Protein AF-A0A958GCF2-F1 (afdb_monomer_lite)

Sequence (92 aa):
LCPDPEARIAEVEAIAPGVEVLATSPLSGRGKAELQALIHPGATCTFAGSSGVGKSTLINWLFGKDLQATAEISALHHKGKHTTTRRELFLL

pLDDT: mean 78.0, std 19.55, range [33.28, 96.88]

Structure (mmCIF, N/CA/C/O backbone):
data_AF-A0A958GCF2-F1
#
_entry.id   AF-A0A958GCF2-F1
#
loop_
_atom_site.group_PDB
_atom_site.id
_atom_site.type_symbol
_atom_site.label_atom_id
_atom_site.label_alt_id
_atom_site.label_comp_id
_atom_site.label_asym_id
_atom_site.label_entity_id
_atom_site.label_seq_id
_atom_site.pdbx_PDB_ins_code
_atom_site.Cartn_x
_atom_site.Cartn_y
_atom_site.Cartn_z
_atom_site.occupancy
_atom_site.B_iso_or_equiv
_atom_site.auth_seq_id
_atom_site.auth_comp_id
_atom_site.auth_asym_id
_atom_site.auth_atom_id
_atom_site.pdbx_PDB_model_num
ATOM 1 N N . LEU A 1 1 ? 8.115 8.845 -7.904 1.00 71.00 1 LEU A N 1
ATOM 2 C CA . LEU A 1 1 ? 7.283 7.835 -8.606 1.00 71.00 1 LEU A CA 1
ATOM 3 C C . LEU A 1 1 ? 8.199 6.840 -9.298 1.00 71.00 1 LEU A C 1
ATOM 5 O O . LEU A 1 1 ? 9.310 7.225 -9.640 1.00 71.00 1 LEU A O 1
ATOM 9 N N . CYS A 1 2 ? 7.762 5.590 -9.459 1.00 84.75 2 CYS A N 1
ATOM 10 C CA . CYS A 1 2 ? 8.546 4.547 -10.120 1.00 84.75 2 CYS A CA 1
ATOM 11 C C . CYS A 1 2 ? 8.423 4.676 -11.654 1.00 84.75 2 CYS A C 1
ATOM 13 O O . CYS A 1 2 ? 7.291 4.715 -12.133 1.00 84.75 2 CYS A O 1
ATOM 15 N N . PRO A 1 3 ? 9.537 4.771 -12.405 1.00 87.38 3 PRO A N 1
ATOM 16 C CA . PRO A 1 3 ? 9.504 4.927 -13.862 1.00 87.38 3 PRO A CA 1
ATOM 17 C C . PRO A 1 3 ? 9.175 3.629 -14.614 1.00 87.38 3 PRO A C 1
ATOM 19 O O . PRO A 1 3 ? 8.641 3.703 -15.713 1.00 87.38 3 PRO A O 1
ATOM 22 N N . ASP A 1 4 ? 9.471 2.469 -14.025 1.00 93.56 4 ASP A N 1
ATOM 23 C CA . ASP A 1 4 ? 9.225 1.147 -14.612 1.00 93.56 4 ASP A CA 1
ATOM 24 C C . ASP A 1 4 ? 8.638 0.210 -13.539 1.00 93.56 4 ASP A C 1
ATOM 26 O O . ASP A 1 4 ? 9.373 -0.527 -12.866 1.00 93.56 4 ASP A O 1
ATOM 30 N N . PRO A 1 5 ? 7.324 0.318 -13.269 1.00 92.31 5 PRO A N 1
ATOM 31 C CA . PRO A 1 5 ? 6.669 -0.506 -12.266 1.00 92.31 5 PRO A CA 1
ATOM 32 C C . PRO A 1 5 ? 6.644 -1.987 -12.655 1.00 92.31 5 PRO A C 1
ATOM 34 O O . PRO A 1 5 ? 6.707 -2.826 -11.765 1.00 92.31 5 PRO A O 1
ATOM 37 N N . GLU A 1 6 ? 6.608 -2.323 -13.942 1.00 93.69 6 GLU A N 1
ATOM 38 C CA . GLU A 1 6 ? 6.592 -3.701 -14.434 1.00 93.69 6 GLU A CA 1
ATOM 39 C C . GLU A 1 6 ? 7.901 -4.431 -14.101 1.00 93.69 6 GLU A C 1
ATOM 41 O O . GLU A 1 6 ? 7.864 -5.539 -13.563 1.00 93.69 6 GLU A O 1
ATOM 46 N N . ALA A 1 7 ? 9.058 -3.787 -14.292 1.00 95.88 7 ALA A N 1
ATOM 47 C CA . ALA A 1 7 ? 10.332 -4.352 -13.850 1.00 95.88 7 ALA A CA 1
ATOM 48 C C . ALA A 1 7 ? 10.391 -4.533 -12.324 1.00 95.88 7 ALA A C 1
ATOM 50 O O . ALA A 1 7 ? 10.921 -5.533 -11.841 1.00 95.88 7 ALA A O 1
ATOM 51 N N . ARG A 1 8 ? 9.835 -3.591 -11.542 1.00 94.88 8 ARG A N 1
ATOM 52 C CA . ARG A 1 8 ? 9.771 -3.733 -10.074 1.00 94.88 8 ARG A CA 1
ATOM 53 C C . ARG A 1 8 ? 8.848 -4.868 -9.639 1.00 94.88 8 ARG A C 1
ATOM 55 O O . ARG A 1 8 ? 9.170 -5.553 -8.676 1.00 94.88 8 ARG A O 1
ATOM 62 N N . ILE A 1 9 ? 7.720 -5.062 -10.321 1.00 94.56 9 ILE A N 1
ATOM 63 C CA . ILE A 1 9 ? 6.805 -6.177 -10.051 1.00 94.56 9 ILE A CA 1
ATOM 64 C C . ILE A 1 9 ? 7.545 -7.499 -10.252 1.00 94.56 9 ILE A C 1
ATOM 66 O O . ILE A 1 9 ? 7.576 -8.305 -9.328 1.00 94.56 9 ILE A O 1
ATOM 70 N N . ALA A 1 10 ? 8.224 -7.670 -11.391 1.00 94.75 10 ALA A N 1
ATOM 71 C CA . ALA A 1 10 ? 8.976 -8.888 -11.684 1.00 94.75 10 ALA A CA 1
ATOM 72 C C . ALA A 1 10 ? 10.068 -9.175 -10.634 1.00 94.75 10 ALA A C 1
ATOM 74 O O . ALA A 1 10 ? 10.258 -10.322 -10.230 1.00 94.75 10 ALA A O 1
ATOM 75 N N . GLU A 1 11 ? 10.763 -8.139 -10.146 1.00 95.75 11 GLU A N 1
ATOM 76 C CA . GLU A 1 11 ? 11.733 -8.272 -9.049 1.00 95.75 11 GLU A CA 1
ATOM 77 C C . GLU A 1 11 ? 11.079 -8.773 -7.750 1.00 95.75 11 GLU A C 1
ATOM 79 O O . GLU A 1 11 ? 11.650 -9.626 -7.071 1.00 95.75 11 GLU A O 1
ATOM 84 N N . VAL A 1 12 ? 9.890 -8.266 -7.402 1.00 95.00 12 VAL A N 1
ATOM 85 C CA . VAL A 1 12 ? 9.155 -8.682 -6.194 1.00 95.00 12 VAL A CA 1
ATOM 86 C C . VAL A 1 12 ? 8.617 -10.105 -6.340 1.00 95.00 12 VAL A C 1
ATOM 88 O O . VAL A 1 12 ? 8.784 -10.912 -5.428 1.00 95.00 12 VAL A O 1
ATOM 91 N N . GLU A 1 13 ? 8.023 -10.443 -7.483 1.00 95.62 13 GLU A N 1
ATOM 92 C CA . GLU A 1 13 ? 7.498 -11.786 -7.761 1.00 95.62 13 GLU A CA 1
ATOM 93 C C . GLU A 1 13 ? 8.602 -12.851 -7.715 1.00 95.62 13 GLU A C 1
ATOM 95 O O . GLU A 1 13 ? 8.391 -13.943 -7.186 1.00 95.62 13 GLU A O 1
ATOM 100 N N . ALA A 1 14 ? 9.803 -12.520 -8.202 1.00 96.50 14 ALA A N 1
ATOM 101 C CA . ALA A 1 14 ? 10.951 -13.422 -8.173 1.00 96.50 14 ALA A CA 1
ATOM 102 C C . ALA A 1 14 ? 11.412 -13.768 -6.746 1.00 96.50 14 ALA A C 1
ATOM 104 O O . ALA A 1 14 ? 11.874 -14.885 -6.507 1.00 96.50 14 ALA A O 1
ATOM 105 N N . ILE A 1 15 ? 11.292 -12.835 -5.793 1.00 96.88 15 ILE A N 1
ATOM 106 C CA . ILE A 1 15 ? 11.690 -13.051 -4.390 1.00 96.88 15 ILE A CA 1
ATOM 107 C C . ILE A 1 15 ? 10.535 -13.510 -3.491 1.00 96.88 15 ILE A C 1
ATOM 109 O O . ILE A 1 15 ? 10.785 -13.994 -2.386 1.00 96.88 15 ILE A O 1
ATOM 113 N N . ALA A 1 16 ? 9.287 -13.369 -3.944 1.00 93.94 16 ALA A N 1
ATOM 114 C CA . ALA A 1 16 ? 8.086 -13.747 -3.206 1.00 93.94 16 ALA A CA 1
ATOM 115 C C . ALA A 1 16 ? 7.100 -14.554 -4.080 1.00 93.94 16 ALA A C 1
ATOM 117 O O . ALA A 1 16 ? 6.004 -14.074 -4.384 1.00 93.94 16 ALA A O 1
ATOM 118 N N . PRO A 1 17 ? 7.447 -15.798 -4.469 1.00 93.19 17 PRO A N 1
ATOM 119 C CA . PRO A 1 17 ? 6.571 -16.621 -5.297 1.00 93.19 17 PRO A CA 1
ATOM 120 C C . PRO A 1 17 ? 5.213 -16.869 -4.631 1.00 93.19 17 PRO A C 1
ATOM 122 O O . PRO A 1 17 ? 5.144 -17.271 -3.469 1.00 93.19 17 PRO A O 1
ATOM 125 N N . GLY A 1 18 ? 4.129 -16.662 -5.382 1.00 92.06 18 GLY A N 1
ATOM 126 C CA . GLY A 1 18 ? 2.757 -16.867 -4.904 1.00 92.06 18 GLY A CA 1
ATOM 127 C C . GLY A 1 18 ? 2.172 -15.705 -4.093 1.00 92.06 18 GLY A C 1
ATOM 128 O O . GLY A 1 18 ? 1.034 -15.810 -3.642 1.00 92.06 18 GLY A O 1
ATOM 129 N N . VAL A 1 19 ? 2.911 -14.605 -3.919 1.00 93.69 19 VAL A N 1
ATOM 130 C CA . VAL A 1 19 ? 2.379 -13.360 -3.351 1.00 93.69 19 VAL A CA 1
ATOM 131 C C . VAL A 1 19 ? 1.826 -12.491 -4.476 1.00 93.69 19 VAL A C 1
ATOM 133 O O . VAL A 1 19 ? 2.507 -12.246 -5.466 1.00 93.69 19 VAL A O 1
ATOM 136 N N . GLU A 1 20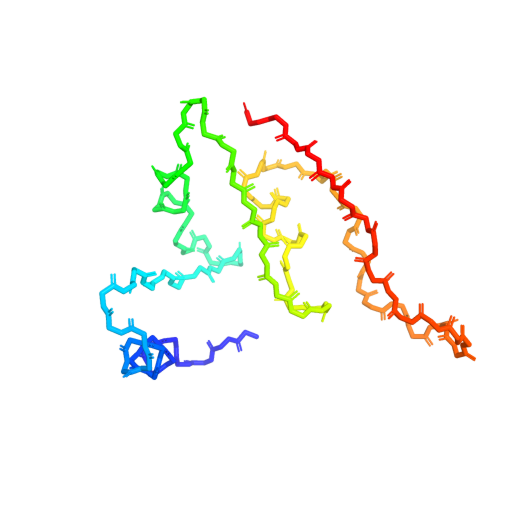 ? 0.594 -12.009 -4.320 1.00 93.31 20 GLU A N 1
ATOM 137 C CA . GLU A 1 20 ? 0.004 -11.045 -5.249 1.00 93.31 20 GLU A CA 1
ATOM 138 C C . GLU A 1 20 ? 0.736 -9.699 -5.154 1.00 93.31 20 GLU A C 1
ATOM 140 O O . GLU A 1 20 ? 0.865 -9.119 -4.071 1.00 93.31 20 GLU A O 1
ATOM 145 N N . VAL A 1 21 ? 1.213 -9.191 -6.293 1.00 94.56 21 VAL A N 1
ATOM 146 C CA . VAL A 1 21 ? 1.919 -7.909 -6.378 1.00 94.56 21 VAL A CA 1
ATOM 147 C C . VAL A 1 21 ? 1.063 -6.909 -7.142 1.00 94.56 21 VAL A C 1
ATOM 149 O O . VAL A 1 21 ? 0.857 -7.025 -8.346 1.00 94.56 21 VAL A O 1
ATOM 152 N N . LEU A 1 22 ? 0.596 -5.877 -6.439 1.00 93.81 22 LEU A N 1
ATOM 153 C CA . LEU A 1 22 ? -0.222 -4.819 -7.021 1.00 93.81 22 LEU A CA 1
ATOM 154 C C . LEU A 1 22 ? 0.554 -3.501 -7.091 1.00 93.81 22 LEU A C 1
ATOM 156 O O . LEU A 1 22 ? 0.893 -2.902 -6.069 1.00 93.81 22 LEU A O 1
ATOM 160 N N . ALA A 1 23 ? 0.783 -2.997 -8.305 1.00 94.00 23 ALA A N 1
ATOM 161 C CA . ALA A 1 23 ? 1.280 -1.638 -8.492 1.00 94.00 23 ALA A CA 1
ATOM 162 C C . ALA A 1 23 ? 0.141 -0.618 -8.371 1.00 94.00 23 ALA A C 1
ATOM 164 O O . ALA A 1 23 ? -0.798 -0.612 -9.167 1.00 94.00 23 ALA A O 1
ATOM 165 N N . THR A 1 24 ? 0.274 0.301 -7.415 1.00 93.06 24 THR A N 1
ATOM 166 C CA . THR A 1 24 ? -0.691 1.387 -7.187 1.00 93.06 24 THR A CA 1
ATOM 167 C C . THR A 1 24 ? -0.068 2.756 -7.408 1.00 93.06 24 THR A C 1
ATOM 169 O O . THR A 1 24 ? 1.118 2.957 -7.137 1.00 93.06 24 THR A O 1
ATOM 172 N N . SER A 1 25 ? -0.865 3.730 -7.841 1.00 91.75 25 SER A N 1
ATOM 173 C CA . SER A 1 25 ? -0.423 5.121 -7.939 1.00 91.75 25 SER A CA 1
ATOM 174 C C . SER A 1 25 ? -1.575 6.081 -7.639 1.00 91.75 25 SER A C 1
ATOM 176 O O . SER A 1 25 ? -2.440 6.273 -8.498 1.00 91.75 25 SER A O 1
ATOM 178 N N . PRO A 1 26 ? -1.561 6.752 -6.467 1.00 87.75 26 PRO A N 1
ATOM 179 C CA . PRO A 1 26 ? -2.564 7.756 -6.117 1.00 87.75 26 PRO A CA 1
ATOM 180 C C . PRO A 1 26 ? -2.700 8.892 -7.134 1.00 87.75 26 PRO A C 1
ATOM 182 O O . PRO A 1 26 ? -3.791 9.417 -7.320 1.00 87.75 26 PRO A O 1
ATOM 185 N N . LEU A 1 27 ? -1.604 9.234 -7.821 1.00 87.62 27 LEU A N 1
ATOM 186 C CA . LEU A 1 27 ? -1.560 10.314 -8.811 1.00 87.62 27 LEU A CA 1
ATOM 187 C C . LEU A 1 27 ? -2.250 9.953 -10.128 1.00 87.62 27 LEU A C 1
ATOM 189 O O . LEU A 1 27 ? -2.831 10.819 -10.768 1.00 87.62 27 LEU A O 1
ATOM 193 N N . SER A 1 28 ? -2.173 8.686 -10.538 1.00 89.44 28 SER A N 1
ATOM 194 C CA . SER A 1 28 ? -2.795 8.210 -11.786 1.00 89.44 28 SER A CA 1
ATOM 195 C C . SER A 1 28 ? -4.134 7.507 -11.570 1.00 89.44 28 SER A C 1
ATOM 197 O O . SER A 1 28 ? -4.842 7.234 -12.531 1.00 89.44 28 SER A O 1
ATOM 199 N N . GLY A 1 29 ? -4.471 7.158 -10.327 1.00 89.31 29 GLY A N 1
ATOM 200 C CA . GLY A 1 29 ? -5.625 6.316 -10.021 1.00 89.31 29 GLY A CA 1
ATOM 201 C C . GLY A 1 29 ? -5.370 4.805 -10.157 1.00 89.31 29 GLY A C 1
ATOM 202 O O . GLY A 1 29 ? -6.225 4.022 -9.747 1.00 89.31 29 GLY A O 1
ATOM 203 N N . ARG A 1 30 ? -4.215 4.378 -10.698 1.00 92.69 30 ARG A N 1
ATOM 204 C CA . ARG A 1 30 ? -3.884 2.961 -10.953 1.00 92.69 30 ARG A CA 1
ATOM 205 C C . ARG A 1 30 ? -3.985 2.114 -9.681 1.00 92.69 30 ARG A C 1
ATOM 207 O O . ARG A 1 30 ? -3.435 2.500 -8.646 1.00 92.69 30 ARG A O 1
ATOM 214 N N . GLY A 1 31 ? -4.624 0.948 -9.788 1.00 92.94 31 GLY A N 1
ATOM 215 C CA . GLY A 1 31 ? -4.667 -0.072 -8.738 1.00 92.94 31 GLY A CA 1
ATOM 216 C C . GLY A 1 31 ? -5.651 0.214 -7.600 1.00 92.94 31 GLY A C 1
ATOM 217 O O . GLY A 1 31 ? -5.623 -0.484 -6.590 1.00 92.94 31 GLY A O 1
ATOM 218 N N . LYS A 1 32 ? -6.484 1.265 -7.699 1.00 92.00 32 LYS A N 1
ATOM 219 C CA . LYS A 1 32 ? -7.406 1.631 -6.612 1.00 92.00 32 LYS A CA 1
ATOM 220 C C . LYS A 1 32 ? -8.482 0.576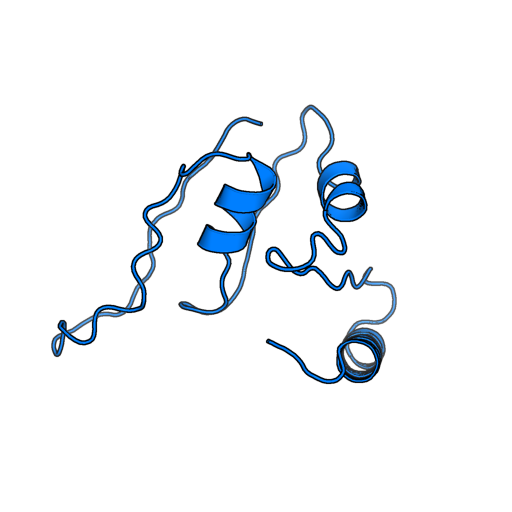 -6.400 1.00 92.00 32 LYS A C 1
ATOM 222 O O . LYS A 1 32 ? -8.726 0.182 -5.265 1.00 92.00 32 LYS A O 1
ATOM 227 N N . ALA A 1 33 ? -9.138 0.170 -7.484 1.00 91.69 33 ALA A N 1
ATOM 228 C CA . ALA A 1 33 ? -10.266 -0.749 -7.425 1.00 91.69 33 ALA A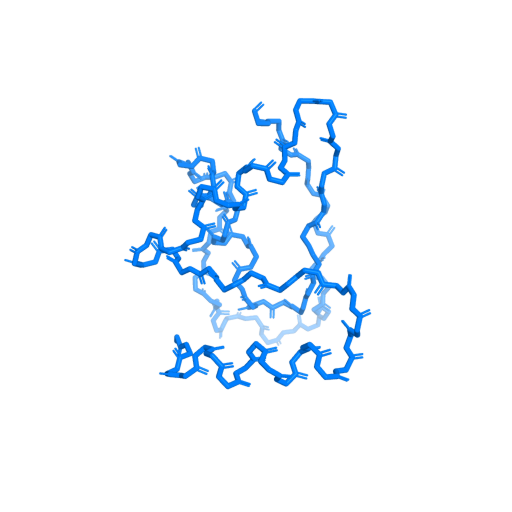 CA 1
ATOM 229 C C . ALA A 1 33 ? -9.804 -2.139 -6.979 1.00 91.69 33 ALA A C 1
ATOM 231 O O . ALA A 1 33 ? -10.434 -2.757 -6.130 1.00 91.69 33 ALA A O 1
ATOM 232 N N . GLU A 1 34 ? -8.657 -2.576 -7.490 1.00 93.69 34 GLU A N 1
ATOM 233 C CA . GLU A 1 34 ? -7.985 -3.815 -7.125 1.00 93.69 34 GLU A CA 1
ATOM 234 C C . GLU A 1 34 ? -7.617 -3.810 -5.637 1.00 93.69 34 GLU A C 1
ATOM 236 O O . GLU A 1 34 ? -7.972 -4.735 -4.913 1.00 93.69 34 GLU A O 1
ATOM 241 N N . LEU A 1 35 ? -7.017 -2.723 -5.132 1.00 91.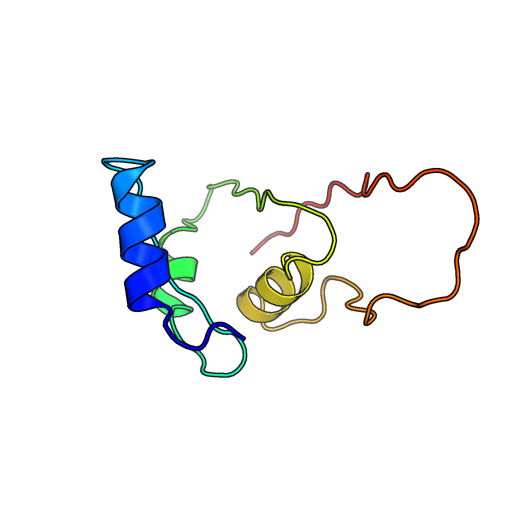44 35 LEU A N 1
ATOM 242 C CA . LEU A 1 35 ? -6.682 -2.612 -3.711 1.00 91.44 35 LEU A CA 1
ATOM 243 C C . LEU A 1 35 ? -7.930 -2.576 -2.816 1.00 91.44 35 LEU A C 1
ATOM 245 O O . LEU A 1 35 ? -7.922 -3.153 -1.733 1.00 91.44 35 LEU A O 1
ATOM 249 N N . GLN A 1 36 ? -9.009 -1.920 -3.253 1.00 89.50 36 GLN A N 1
ATOM 250 C CA . GLN A 1 36 ? -10.283 -1.909 -2.527 1.00 89.50 36 GLN A CA 1
ATOM 251 C C . GLN A 1 36 ? -10.946 -3.288 -2.513 1.00 89.50 36 GLN A C 1
ATOM 253 O O . GLN A 1 36 ? -11.516 -3.672 -1.495 1.00 89.50 36 GLN A O 1
ATOM 258 N N . ALA A 1 37 ? -10.840 -4.048 -3.604 1.00 90.50 37 ALA A N 1
ATOM 259 C CA . ALA A 1 37 ? -11.391 -5.393 -3.692 1.00 90.50 37 ALA A CA 1
ATOM 260 C C . ALA A 1 37 ? -10.720 -6.368 -2.714 1.00 90.50 37 ALA A C 1
ATOM 262 O O . ALA A 1 37 ? -11.383 -7.297 -2.271 1.00 90.50 37 ALA A O 1
ATOM 263 N N . LEU A 1 38 ? -9.459 -6.135 -2.330 1.00 90.00 38 LEU A N 1
ATOM 264 C CA . LEU A 1 38 ? -8.755 -6.938 -1.320 1.00 90.00 38 LEU A CA 1
ATOM 265 C C . LEU A 1 38 ? -9.242 -6.680 0.117 1.00 90.00 38 LEU A C 1
ATOM 267 O O . LEU A 1 38 ? -8.961 -7.474 1.016 1.00 90.00 38 LEU A O 1
ATOM 271 N N . ILE A 1 39 ? -9.950 -5.572 0.362 1.00 89.06 39 ILE A N 1
ATOM 272 C CA . ILE A 1 39 ? -10.407 -5.184 1.699 1.00 89.06 39 ILE A CA 1
ATOM 273 C C . ILE A 1 39 ? -11.904 -5.471 1.825 1.00 89.06 39 ILE A C 1
ATOM 275 O O . ILE A 1 39 ? -12.759 -4.634 1.537 1.00 89.06 39 ILE A O 1
ATOM 279 N N . HIS A 1 40 ? -12.228 -6.687 2.258 1.00 85.69 40 HIS A N 1
ATOM 280 C CA . HIS A 1 40 ? -13.612 -7.134 2.401 1.00 85.69 40 HIS A CA 1
ATOM 281 C C . HIS A 1 40 ? -14.258 -6.669 3.718 1.00 85.69 40 HIS A C 1
ATOM 283 O O . HIS A 1 40 ? -13.563 -6.505 4.727 1.00 85.69 40 HIS A O 1
ATOM 289 N N . PRO A 1 41 ? -15.597 -6.527 3.764 1.00 85.94 41 PRO A N 1
ATOM 290 C CA . PRO A 1 41 ? -16.315 -6.293 5.013 1.00 85.94 41 PRO A CA 1
ATOM 291 C C . PRO A 1 41 ? -15.946 -7.324 6.090 1.00 85.94 41 PRO A C 1
ATOM 293 O O . PRO A 1 41 ? -15.949 -8.528 5.840 1.00 85.94 41 PRO A O 1
ATOM 296 N N . GLY A 1 42 ? -15.624 -6.844 7.294 1.00 86.88 42 GLY A N 1
ATOM 297 C CA . GLY A 1 42 ? -15.198 -7.686 8.418 1.00 86.88 42 GLY A CA 1
ATOM 298 C C . GLY A 1 42 ? -13.713 -8.073 8.421 1.00 86.88 42 GLY A C 1
ATOM 299 O O . GLY A 1 42 ? -13.254 -8.667 9.395 1.00 86.88 42 GLY A O 1
ATOM 300 N N . ALA A 1 43 ? -12.939 -7.713 7.391 1.00 87.12 43 ALA A N 1
ATOM 301 C CA . ALA A 1 43 ? -11.493 -7.905 7.377 1.00 87.12 43 ALA A CA 1
ATOM 302 C C . ALA A 1 43 ? -10.766 -6.746 8.077 1.00 87.12 43 ALA A C 1
ATOM 304 O O . ALA A 1 43 ? -11.133 -5.580 7.943 1.00 87.12 43 ALA A O 1
ATOM 305 N N . THR A 1 44 ? -9.693 -7.064 8.806 1.00 88.31 44 THR A N 1
ATOM 306 C CA . THR A 1 44 ? -8.750 -6.062 9.324 1.00 88.31 44 THR A CA 1
ATOM 307 C C . THR A 1 44 ? -7.449 -6.153 8.538 1.00 88.31 44 THR A C 1
ATOM 309 O O . THR A 1 44 ? -6.741 -7.154 8.627 1.00 88.31 44 THR A O 1
ATOM 312 N N . CYS A 1 45 ? -7.116 -5.105 7.788 1.00 88.81 45 CYS A N 1
ATOM 313 C CA . CYS A 1 45 ? -5.894 -5.036 6.986 1.00 88.81 45 CYS A CA 1
ATOM 314 C C . CYS A 1 45 ? -4.853 -4.124 7.648 1.00 88.81 45 CYS A C 1
ATOM 316 O O . CYS A 1 45 ? -5.194 -3.147 8.312 1.00 88.81 45 CYS A O 1
ATOM 318 N N . THR A 1 46 ? -3.567 -4.422 7.456 1.00 88.75 46 THR A N 1
ATOM 319 C CA . THR A 1 46 ? -2.459 -3.595 7.963 1.00 88.75 46 THR A CA 1
ATOM 320 C C . THR A 1 46 ? -1.518 -3.207 6.830 1.00 88.75 46 THR A C 1
ATOM 322 O O . THR A 1 46 ? -1.088 -4.059 6.060 1.00 88.75 46 THR A O 1
ATOM 325 N N . PHE A 1 47 ? -1.141 -1.927 6.771 1.00 87.56 47 PHE A N 1
ATOM 326 C CA . PHE A 1 47 ? -0.098 -1.433 5.870 1.00 87.56 47 PHE A CA 1
ATOM 327 C C . PHE A 1 47 ? 1.256 -1.438 6.587 1.00 87.56 47 PHE A C 1
ATOM 329 O O . PHE A 1 47 ? 1.455 -0.702 7.557 1.00 87.56 47 PHE A O 1
ATOM 336 N N . ALA A 1 48 ? 2.206 -2.232 6.091 1.00 87.50 48 ALA A N 1
ATOM 337 C CA . ALA A 1 48 ? 3.556 -2.350 6.642 1.00 87.50 48 ALA A CA 1
ATOM 338 C C . ALA A 1 48 ? 4.619 -1.805 5.671 1.00 87.50 48 ALA A C 1
ATOM 340 O O . ALA A 1 48 ? 4.444 -1.833 4.458 1.00 87.50 48 ALA A O 1
ATOM 341 N N . GLY A 1 49 ? 5.717 -1.266 6.211 1.00 84.81 49 GLY A N 1
ATOM 342 C CA . GLY A 1 49 ? 6.837 -0.727 5.428 1.00 84.81 49 GLY A CA 1
ATOM 343 C C . GLY A 1 49 ? 7.574 0.405 6.143 1.00 84.81 49 GLY A C 1
ATOM 344 O O . GLY A 1 49 ? 7.060 0.967 7.117 1.00 84.81 49 GLY A O 1
ATOM 345 N N . SER A 1 50 ? 8.758 0.774 5.651 1.00 82.44 50 SER A N 1
ATOM 346 C CA . SER A 1 50 ? 9.604 1.828 6.234 1.00 82.44 50 SER A CA 1
ATOM 347 C C . SER A 1 50 ? 8.886 3.179 6.361 1.00 82.44 50 SER A C 1
ATOM 349 O O . SER A 1 50 ? 7.880 3.450 5.697 1.00 82.44 50 SER A O 1
ATOM 351 N N . SER A 1 51 ? 9.367 4.049 7.250 1.00 75.38 51 SER A N 1
ATOM 352 C CA . SER A 1 51 ? 8.844 5.419 7.341 1.00 75.38 51 SER A CA 1
ATOM 353 C C . SER A 1 51 ? 9.077 6.171 6.023 1.00 75.38 51 SER A C 1
ATOM 355 O O . SER A 1 51 ? 10.083 5.945 5.358 1.00 75.38 51 SER A O 1
ATOM 357 N N . GLY A 1 52 ? 8.140 7.033 5.623 1.00 75.56 52 GLY A N 1
ATOM 358 C CA . GLY A 1 52 ? 8.268 7.854 4.410 1.00 75.56 52 GLY A CA 1
ATOM 359 C C . GLY A 1 52 ? 7.966 7.161 3.073 1.00 75.56 52 GLY A C 1
ATOM 360 O O . GLY A 1 52 ? 7.894 7.843 2.061 1.00 75.56 52 GLY A O 1
ATOM 361 N N . VAL A 1 53 ? 7.695 5.850 3.038 1.00 83.00 53 VAL A N 1
ATOM 362 C CA . VAL A 1 53 ? 7.386 5.126 1.777 1.00 83.00 53 VAL A CA 1
ATOM 363 C C . VAL A 1 53 ? 6.000 5.433 1.181 1.00 83.00 53 VAL A C 1
ATOM 365 O O . VAL A 1 53 ? 5.657 4.898 0.136 1.00 83.00 53 VAL A O 1
ATOM 368 N N . GLY A 1 54 ? 5.185 6.264 1.844 1.00 82.62 54 GLY A N 1
ATOM 369 C CA . GLY A 1 54 ? 3.872 6.690 1.333 1.00 82.62 54 GLY A CA 1
ATOM 370 C C . GLY A 1 54 ? 2.645 5.950 1.885 1.00 82.62 54 GLY A C 1
ATOM 371 O O . GLY A 1 54 ? 1.556 6.111 1.343 1.00 82.62 54 GLY A O 1
ATOM 372 N N . LYS A 1 55 ? 2.766 5.177 2.978 1.00 88.19 55 LYS A N 1
ATOM 373 C CA . LYS A 1 55 ? 1.630 4.436 3.581 1.00 88.19 55 LYS A CA 1
ATOM 374 C C . LYS A 1 55 ? 0.434 5.332 3.934 1.00 88.19 55 LYS A C 1
ATOM 376 O O . LYS A 1 55 ? -0.690 5.015 3.570 1.00 88.19 55 LYS A O 1
ATOM 381 N N . SER A 1 56 ? 0.669 6.455 4.615 1.00 82.88 56 SER A N 1
ATOM 382 C CA . SER A 1 56 ? -0.399 7.387 5.013 1.00 82.88 56 SER A CA 1
ATOM 383 C C . SER A 1 56 ? -1.076 8.035 3.802 1.00 82.88 56 SER A C 1
ATOM 385 O O . SER A 1 56 ? -2.295 8.162 3.782 1.00 82.88 56 SER A O 1
ATOM 387 N N . THR A 1 57 ? -0.307 8.357 2.757 1.00 86.44 57 THR A N 1
ATOM 388 C CA . THR A 1 57 ? -0.843 8.845 1.478 1.00 86.44 57 THR A CA 1
ATOM 389 C C . THR A 1 57 ? -1.751 7.808 0.821 1.00 86.44 57 THR A C 1
ATOM 391 O O . THR A 1 57 ? -2.837 8.152 0.363 1.00 86.44 57 THR A O 1
ATOM 394 N N . LEU A 1 58 ? -1.342 6.535 0.811 1.00 87.75 58 LEU A N 1
ATOM 395 C CA . LEU A 1 58 ? -2.144 5.448 0.251 1.00 87.75 58 LEU A CA 1
ATOM 396 C C . LEU A 1 58 ? -3.443 5.233 1.043 1.00 87.75 58 LEU A C 1
ATOM 398 O O . LEU A 1 58 ? -4.498 5.058 0.440 1.00 87.75 58 LEU A O 1
ATOM 402 N N . ILE A 1 59 ? -3.382 5.321 2.376 1.00 87.75 59 ILE A N 1
ATOM 403 C CA . ILE A 1 59 ? -4.562 5.239 3.246 1.00 87.75 59 ILE A CA 1
ATOM 404 C C . ILE A 1 59 ? -5.524 6.399 2.955 1.00 87.75 59 ILE A C 1
ATOM 406 O O . ILE A 1 59 ? -6.675 6.145 2.619 1.00 87.75 59 ILE A O 1
ATOM 410 N N . ASN A 1 60 ? -5.081 7.658 2.977 1.00 86.81 60 ASN A N 1
ATOM 411 C CA . ASN A 1 60 ? -5.969 8.792 2.676 1.00 86.81 60 ASN A CA 1
ATOM 412 C C . ASN A 1 60 ? -6.625 8.661 1.292 1.00 86.81 60 ASN A C 1
ATOM 414 O O . ASN A 1 60 ? -7.825 8.891 1.125 1.00 86.81 60 ASN A O 1
ATOM 418 N N . TRP A 1 61 ? -5.847 8.225 0.299 1.00 89.25 61 TRP A N 1
ATOM 419 C CA . TRP A 1 61 ? -6.331 8.012 -1.060 1.00 89.25 61 TRP A CA 1
ATOM 420 C C . TRP A 1 61 ? -7.384 6.898 -1.170 1.00 89.25 61 TRP A C 1
ATOM 422 O O . TRP A 1 61 ? -8.360 7.054 -1.914 1.00 89.25 61 TRP A O 1
ATOM 432 N N . LEU A 1 62 ? -7.226 5.802 -0.420 1.00 87.38 62 LEU A N 1
ATOM 433 C CA . LEU A 1 62 ? -8.206 4.714 -0.357 1.00 87.38 62 LEU A CA 1
ATOM 434 C C . LEU A 1 62 ? -9.541 5.171 0.231 1.00 87.38 62 LEU A C 1
ATOM 436 O O . LEU A 1 62 ? -10.589 4.872 -0.338 1.00 87.38 62 LEU A O 1
ATOM 440 N N . PHE A 1 63 ? -9.500 5.936 1.322 1.00 82.88 63 PHE A N 1
ATOM 441 C CA . PHE A 1 63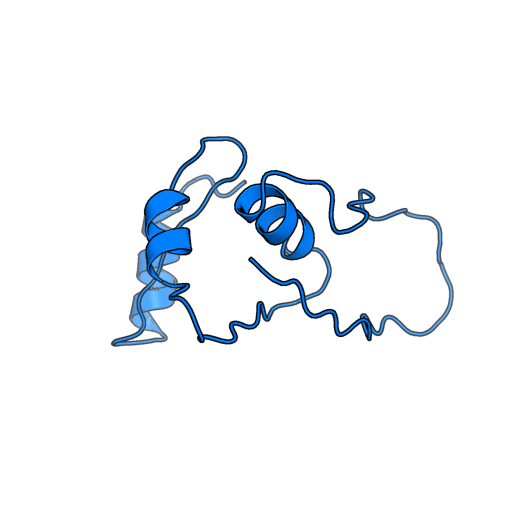 ? -10.695 6.437 2.004 1.00 82.88 63 PHE A CA 1
ATOM 442 C C . PHE A 1 63 ? -11.310 7.675 1.335 1.00 82.88 63 PHE A C 1
ATOM 444 O O . PHE A 1 63 ? -12.416 8.081 1.693 1.00 82.88 63 PHE A O 1
ATOM 451 N N . GLY A 1 64 ? -10.597 8.300 0.391 1.00 80.12 64 GLY A N 1
ATOM 452 C CA . GLY A 1 64 ? -11.013 9.559 -0.231 1.00 80.12 64 GLY A CA 1
ATOM 453 C C . GLY A 1 64 ? -11.136 10.712 0.771 1.00 80.12 64 GLY A C 1
ATOM 454 O O . GLY A 1 64 ? -11.927 11.625 0.552 1.00 80.12 64 GLY A O 1
ATOM 455 N N . LYS A 1 65 ? -10.409 10.638 1.893 1.00 74.19 65 LYS A N 1
ATOM 456 C CA . LYS A 1 65 ? -10.459 11.580 3.020 1.00 74.19 65 LYS A CA 1
ATOM 457 C C . LYS A 1 65 ? -9.060 11.754 3.604 1.00 74.19 65 LYS A C 1
ATOM 459 O O . LYS A 1 65 ? -8.299 10.790 3.673 1.00 74.19 65 LYS A O 1
ATOM 464 N N . ASP A 1 66 ? -8.760 12.943 4.114 1.00 68.00 66 ASP A N 1
ATOM 465 C CA . ASP A 1 66 ? -7.521 13.210 4.852 1.00 68.00 66 ASP A CA 1
ATOM 466 C C . ASP A 1 66 ? -7.624 12.706 6.298 1.00 68.00 66 ASP A C 1
ATOM 468 O O . ASP A 1 66 ? -7.840 13.465 7.240 1.00 68.00 66 ASP A O 1
ATOM 472 N N . LEU A 1 67 ? -7.519 11.385 6.471 1.00 68.38 67 LEU A N 1
ATOM 473 C CA . LEU A 1 67 ? -7.610 10.723 7.778 1.00 68.38 67 LEU A CA 1
ATOM 474 C C . LEU A 1 67 ? -6.299 10.789 8.570 1.00 68.38 67 LEU A C 1
ATOM 476 O O . LEU A 1 67 ? -6.314 10.810 9.799 1.00 68.38 67 LEU A O 1
ATOM 480 N N . GLN A 1 68 ? -5.163 10.824 7.874 1.00 63.84 68 GLN A N 1
ATOM 481 C CA . GLN A 1 68 ? -3.837 10.994 8.457 1.00 63.84 68 GLN A CA 1
ATOM 482 C C . GLN A 1 68 ? -3.202 12.288 7.964 1.00 63.84 68 GLN A C 1
ATOM 484 O O . GLN A 1 68 ? -3.244 12.592 6.774 1.00 63.84 68 GLN A O 1
ATOM 489 N N . ALA A 1 69 ? -2.543 13.019 8.863 1.00 61.53 69 ALA A N 1
ATOM 490 C CA . ALA A 1 69 ? -1.734 14.165 8.473 1.00 61.53 69 ALA A CA 1
ATOM 491 C C . ALA A 1 69 ? -0.557 13.697 7.597 1.00 61.53 69 ALA A C 1
ATOM 493 O O . ALA A 1 69 ? 0.390 13.078 8.085 1.00 61.53 69 ALA A O 1
ATOM 494 N N . THR A 1 70 ? -0.606 13.993 6.299 1.00 57.75 70 THR A N 1
ATOM 495 C CA . THR A 1 70 ? 0.507 13.789 5.367 1.00 57.75 70 THR A CA 1
ATOM 496 C C . THR A 1 70 ? 1.326 15.073 5.297 1.00 57.75 70 THR A C 1
ATOM 498 O O . THR A 1 70 ? 1.172 15.865 4.374 1.00 57.75 70 THR A O 1
ATOM 501 N N . ALA A 1 71 ? 2.177 15.327 6.290 1.00 48.50 71 ALA A N 1
ATOM 502 C CA . ALA A 1 71 ? 3.234 16.313 6.096 1.00 48.50 71 ALA A CA 1
ATOM 503 C C . ALA A 1 71 ? 4.297 15.696 5.171 1.00 48.50 71 ALA A C 1
ATOM 505 O O . ALA A 1 71 ? 4.748 14.573 5.424 1.00 48.50 71 ALA A O 1
ATOM 506 N N . GLU A 1 72 ? 4.715 16.416 4.122 1.00 44.19 72 GLU A N 1
ATOM 507 C CA . GLU A 1 72 ? 6.037 16.181 3.529 1.00 44.19 72 GLU A CA 1
ATOM 508 C C . GLU A 1 72 ? 7.042 16.173 4.679 1.00 44.19 72 GLU A C 1
ATOM 510 O O . GLU A 1 72 ? 6.915 16.977 5.603 1.00 44.19 72 GLU A O 1
ATOM 515 N N . ILE A 1 73 ? 7.965 15.212 4.686 1.00 44.03 73 ILE A N 1
ATOM 516 C CA . ILE A 1 73 ? 8.898 14.973 5.792 1.00 44.03 73 ILE A CA 1
ATOM 517 C C . ILE A 1 73 ? 9.519 16.311 6.218 1.00 44.03 73 ILE A C 1
ATOM 519 O O . ILE A 1 73 ? 10.407 16.833 5.550 1.00 44.03 73 ILE A O 1
ATOM 523 N N . SER A 1 74 ? 9.018 16.883 7.316 1.00 33.28 74 SER A N 1
ATOM 524 C CA . SER A 1 74 ? 9.504 18.152 7.839 1.00 33.28 74 SER A CA 1
ATOM 525 C C . SER A 1 74 ? 10.969 17.963 8.210 1.00 33.28 74 SER A C 1
ATOM 527 O O . SER A 1 74 ? 11.304 17.161 9.087 1.00 33.28 74 SER A O 1
ATOM 529 N N . ALA A 1 75 ? 11.843 18.701 7.528 1.00 35.88 75 ALA A N 1
ATOM 530 C CA . ALA A 1 75 ? 13.293 18.721 7.700 1.00 35.88 75 ALA A CA 1
ATOM 531 C C . ALA A 1 75 ? 13.748 19.305 9.059 1.00 35.88 75 ALA A C 1
ATOM 533 O O . ALA A 1 75 ? 14.851 19.835 9.165 1.00 35.88 75 ALA A O 1
ATOM 534 N N . LEU A 1 76 ? 12.912 19.248 10.104 1.00 33.94 76 LEU A N 1
ATOM 535 C CA . LEU A 1 76 ? 13.037 20.108 11.282 1.00 33.94 76 LEU A CA 1
ATOM 536 C C . LEU A 1 76 ? 13.211 19.391 12.627 1.00 33.94 76 LEU A C 1
ATOM 538 O O . LEU A 1 76 ? 13.127 20.036 13.668 1.00 33.94 76 LEU A O 1
ATOM 542 N N . HIS A 1 77 ? 13.508 18.088 12.656 1.00 37.25 77 HIS A N 1
ATOM 543 C CA . HIS A 1 77 ? 13.794 17.407 13.927 1.00 37.25 77 HIS A CA 1
ATOM 544 C C . HIS A 1 77 ? 15.111 16.623 13.901 1.00 37.25 77 HIS A C 1
ATOM 546 O O . HIS A 1 77 ? 15.159 15.409 13.737 1.00 37.25 77 HIS A O 1
ATOM 552 N N . HIS A 1 78 ? 16.204 17.357 14.129 1.00 35.91 78 HIS A N 1
ATOM 553 C CA . HIS A 1 78 ? 17.546 16.858 14.455 1.00 35.91 78 HIS A CA 1
ATOM 554 C C . HIS A 1 78 ? 17.697 16.474 15.941 1.00 35.91 78 HIS A C 1
ATOM 556 O O . HIS A 1 78 ? 18.614 16.941 16.616 1.00 35.91 78 HIS A O 1
ATOM 562 N N . LYS A 1 79 ? 16.818 15.626 16.493 1.00 34.91 79 LYS A N 1
ATOM 563 C CA . LYS A 1 79 ? 17.099 14.977 17.788 1.00 34.91 79 LYS A CA 1
ATOM 564 C C . LYS A 1 79 ? 16.186 13.781 18.064 1.00 34.91 79 LYS A C 1
ATOM 566 O O . LYS A 1 79 ? 15.010 13.948 18.344 1.00 34.91 79 LYS A O 1
ATOM 571 N N . GLY A 1 80 ? 16.800 12.596 18.053 1.00 33.78 80 GLY A N 1
ATOM 572 C CA . GLY A 1 80 ? 16.503 11.483 18.958 1.00 33.78 80 GLY A CA 1
ATOM 573 C C . GLY A 1 80 ? 15.168 10.756 18.795 1.00 33.78 80 GLY A C 1
ATOM 574 O O . GLY A 1 80 ? 14.153 11.194 19.317 1.00 33.78 80 GLY A O 1
ATOM 575 N N . LYS A 1 81 ? 15.254 9.536 18.244 1.00 34.75 81 LYS A N 1
ATOM 576 C CA . LYS A 1 81 ? 14.243 8.461 18.259 1.00 34.75 81 LYS A CA 1
ATOM 577 C C . LYS A 1 81 ? 13.174 8.551 17.166 1.00 34.75 81 LYS A C 1
ATOM 579 O O . LYS A 1 81 ? 11.992 8.769 17.409 1.00 34.75 81 LYS A O 1
ATOM 584 N N . HIS A 1 82 ? 13.598 8.252 15.940 1.00 41.62 82 HIS A N 1
ATOM 585 C CA . HIS A 1 82 ? 12.687 7.802 14.893 1.00 41.62 82 HIS A CA 1
ATOM 586 C C . HIS A 1 82 ? 12.047 6.472 15.309 1.00 41.62 82 HIS A C 1
ATOM 588 O O . HIS A 1 82 ? 12.609 5.393 15.141 1.00 41.62 82 HIS A O 1
ATOM 594 N N . THR A 1 83 ? 10.856 6.551 15.885 1.00 36.94 83 THR A N 1
ATOM 595 C CA . THR A 1 83 ? 9.948 5.418 16.027 1.00 36.94 83 THR A CA 1
ATOM 596 C C . THR A 1 83 ? 8.586 5.908 15.564 1.00 36.94 83 THR A C 1
ATOM 598 O O . THR A 1 83 ? 7.939 6.702 16.239 1.00 36.94 83 THR A O 1
ATOM 601 N N . THR A 1 84 ? 8.155 5.489 14.375 1.00 41.84 84 THR A N 1
ATOM 602 C CA . THR A 1 84 ? 6.777 5.703 13.919 1.00 41.84 84 THR A CA 1
ATOM 603 C C . THR A 1 84 ? 5.887 4.721 14.685 1.00 41.84 84 THR A C 1
ATOM 605 O O . THR A 1 84 ? 5.564 3.645 14.199 1.00 41.84 84 THR A O 1
ATOM 608 N N . THR A 1 85 ? 5.564 5.054 15.937 1.00 46.59 85 THR A N 1
ATOM 609 C CA . THR A 1 85 ? 4.787 4.228 16.881 1.00 46.59 85 THR A CA 1
ATOM 610 C C . THR A 1 85 ? 3.288 4.536 16.864 1.00 46.59 85 THR A C 1
ATOM 612 O O . THR A 1 85 ? 2.598 4.236 17.833 1.00 46.59 85 THR A O 1
ATOM 615 N N . ARG A 1 86 ? 2.740 5.148 15.808 1.00 56.53 86 ARG A N 1
ATOM 616 C CA . ARG A 1 86 ? 1.291 5.380 15.739 1.00 56.53 86 ARG A CA 1
ATOM 617 C C . ARG A 1 86 ? 0.625 4.168 15.081 1.00 56.53 86 ARG A C 1
ATOM 619 O O . ARG A 1 86 ? 0.721 3.975 13.874 1.00 56.53 86 ARG A O 1
ATOM 626 N N . ARG A 1 87 ? 0.026 3.303 15.907 1.00 61.97 87 ARG A N 1
ATOM 627 C CA . ARG A 1 87 ? -0.927 2.275 15.467 1.00 61.97 87 ARG A CA 1
ATOM 628 C C . ARG A 1 87 ? -2.298 2.931 15.445 1.00 61.97 87 ARG A C 1
ATOM 630 O O . ARG A 1 87 ? -2.802 3.318 16.495 1.00 61.97 87 ARG A O 1
ATOM 637 N N . GLU A 1 88 ? -2.867 3.072 14.262 1.00 70.69 88 GLU A N 1
ATOM 638 C CA . GLU A 1 88 ? -4.213 3.601 14.066 1.00 70.69 88 GLU A CA 1
ATOM 639 C C . GLU A 1 88 ? -5.052 2.589 13.316 1.00 70.69 88 GLU A C 1
ATOM 641 O O . GLU A 1 88 ? -4.575 1.955 12.375 1.00 70.69 88 GLU A O 1
ATOM 646 N N . LEU A 1 89 ? -6.302 2.467 13.746 1.00 75.50 89 LEU A N 1
ATOM 647 C CA . LEU A 1 89 ? -7.314 1.681 13.072 1.00 75.50 89 LEU A CA 1
ATOM 648 C C . LEU A 1 89 ? -8.344 2.645 12.494 1.00 75.50 89 LEU A C 1
ATOM 650 O O . LEU A 1 89 ? -8.871 3.498 13.207 1.00 75.50 89 LEU A O 1
ATOM 654 N N . PHE A 1 90 ? -8.620 2.493 11.206 1.00 78.00 90 PHE A N 1
ATOM 655 C CA . PHE A 1 90 ? -9.645 3.244 10.496 1.00 78.00 90 PHE A CA 1
ATOM 656 C C . PHE A 1 90 ? -10.752 2.278 10.094 1.00 78.00 90 PHE A C 1
ATOM 658 O O . PHE A 1 90 ? -10.465 1.164 9.656 1.00 78.00 90 PHE A O 1
ATOM 665 N N . LEU A 1 91 ? -12.003 2.704 10.249 1.00 74.25 91 LEU A N 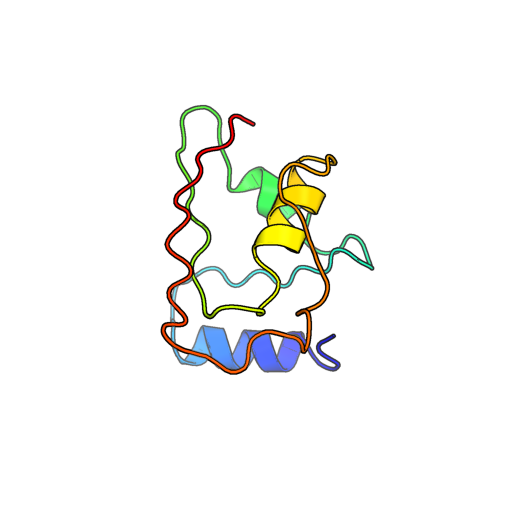1
ATOM 666 C CA . LEU A 1 91 ? -13.164 1.940 9.809 1.00 74.25 91 LEU A CA 1
ATOM 667 C C . LEU A 1 91 ? -13.548 2.405 8.399 1.00 74.25 91 LEU A C 1
ATOM 669 O O . LEU A 1 91 ? -13.821 3.596 8.221 1.00 74.25 91 LEU A O 1
ATOM 673 N N . LEU A 1 92 ? -13.488 1.483 7.430 1.00 68.31 92 LEU A N 1
ATOM 674 C CA . LEU A 1 92 ? -13.891 1.683 6.029 1.00 68.31 92 LEU A CA 1
ATOM 675 C C . LEU A 1 92 ? -15.410 1.719 5.880 1.00 68.31 92 LEU A C 1
ATOM 677 O O . LEU A 1 92 ? -16.077 0.884 6.530 1.00 68.31 92 LEU A O 1
#

Radius of gyration: 15.16 Å; chains: 1; bounding box: 34×37×34 Å

Secondary structure (DSSP, 8-state):
--S-HHHHHHHHHHHSTT-------TTT-TTHHHHHHTS-TT--------TTSSHHHHHHHHHTS--S------TT--SS------------

Foldseek 3Di:
DDPCVPVVQVVVCVVPPPDDDADDDLVVRGCLVVVVVVDDPPDFDDDDDDPPPCPQVVVCSNVVHNPDDDDDPPPPDPDDDPDPPDDDGDDD